Protein AF-A0A382TV33-F1 (afdb_monomer_lite)

pLDDT: mean 89.03, std 8.31, range [57.56, 96.31]

Secondary structure (DSSP, 8-state):
--HHHHHHHTT-PPPTTT--SSPP----S---B-TTS-BSS---

Organism: NCBI:txid408172

Foldseek 3Di:
DDPVVCVVPPPQQQDPVPRHSGDDDPPDPDADADPVRHGPDDDD

InterPro domains:
  IPR015421 Pyridoxal phosphate-dependent transferase, major domain [G3DSA:3.40.640.10] (1-44)

Radius of gyration: 14.55 Å; chains: 1; bounding box: 32×16×34 Å

Sequence (44 aa):
MKLETILVRAGAEPDPSTGALSPPIHLSTTYEHTPDGSPTHEHI

Structure (mmCIF, N/CA/C/O backbone):
data_AF-A0A382TV33-F1
#
_entry.id   AF-A0A382TV33-F1
#
loop_
_atom_site.group_PDB
_atom_site.id
_atom_site.type_symbol
_atom_site.label_atom_id
_atom_site.label_alt_id
_atom_site.label_comp_id
_atom_site.label_asym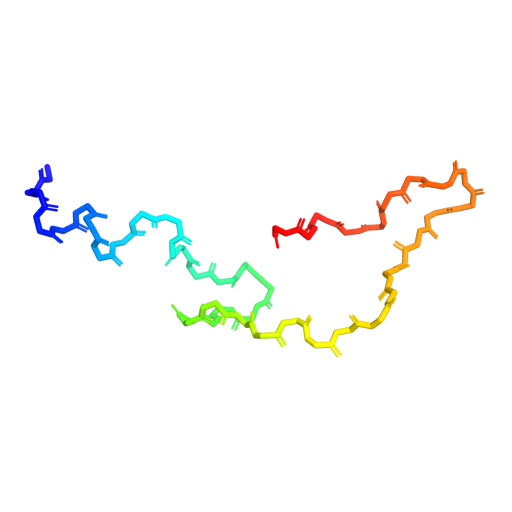_id
_atom_site.label_entity_id
_atom_site.label_seq_id
_atom_site.pdbx_PDB_ins_code
_atom_site.Cartn_x
_atom_site.Cartn_y
_atom_site.Cartn_z
_atom_site.occupancy
_atom_site.B_iso_or_equiv
_atom_site.auth_seq_id
_atom_site.auth_comp_id
_atom_site.auth_asym_id
_atom_site.auth_atom_id
_atom_site.pdbx_PDB_model_num
ATOM 1 N N . MET A 1 1 ? -4.854 3.047 22.050 1.00 74.69 1 MET A N 1
ATOM 2 C CA . MET A 1 1 ? -5.348 2.191 20.947 1.00 74.69 1 MET A CA 1
ATOM 3 C C . MET A 1 1 ? -5.430 0.760 21.466 1.00 74.69 1 MET A C 1
ATOM 5 O O . MET A 1 1 ? -4.558 0.389 22.241 1.00 74.69 1 MET A O 1
ATOM 9 N N . LYS A 1 2 ? -6.488 0.000 21.154 1.00 95.19 2 LYS A N 1
ATOM 10 C CA . LYS A 1 2 ? -6.637 -1.393 21.624 1.00 95.19 2 LYS A CA 1
ATOM 11 C C . LYS A 1 2 ? -5.747 -2.330 20.797 1.00 95.19 2 LYS A C 1
ATOM 13 O O . LYS A 1 2 ? -5.469 -2.014 19.642 1.00 95.19 2 LYS A O 1
ATOM 18 N N . LEU A 1 3 ? -5.343 -3.474 21.358 1.00 96.25 3 LEU A N 1
ATOM 19 C CA . LEU A 1 3 ? -4.458 -4.440 20.684 1.00 96.25 3 LEU A CA 1
ATOM 20 C C . LEU A 1 3 ? -5.025 -4.911 19.336 1.00 96.25 3 LEU A C 1
ATOM 22 O O . LEU A 1 3 ? -4.317 -4.880 18.338 1.00 96.25 3 LEU A O 1
ATOM 26 N N . GLU A 1 4 ? -6.315 -5.252 19.288 1.00 96.31 4 GLU A N 1
ATOM 27 C CA . GLU A 1 4 ? -7.028 -5.620 18.052 1.00 96.31 4 GLU A CA 1
ATOM 28 C C . GLU A 1 4 ? -6.864 -4.568 16.941 1.00 96.31 4 GLU A C 1
ATOM 30 O O . GLU A 1 4 ? -6.660 -4.898 15.779 1.00 96.31 4 GLU A O 1
ATOM 35 N N . THR A 1 5 ? -6.884 -3.284 17.303 1.00 95.56 5 THR A N 1
ATOM 36 C C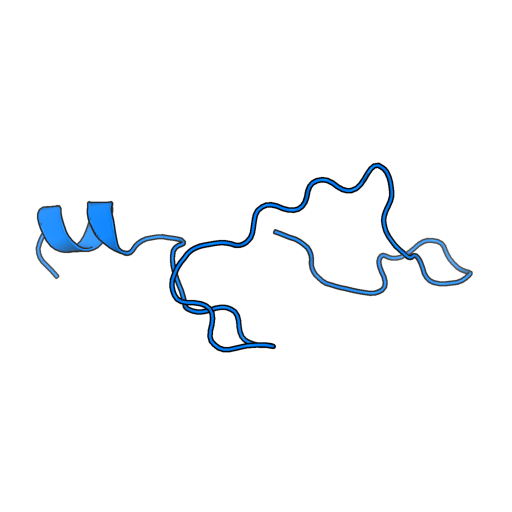A . THR A 1 5 ? -6.767 -2.183 16.347 1.00 95.56 5 THR A CA 1
ATOM 37 C C . THR A 1 5 ? -5.337 -2.054 15.833 1.00 95.56 5 THR A C 1
ATOM 39 O O . THR A 1 5 ? -5.140 -1.686 14.680 1.00 95.56 5 THR A O 1
ATOM 42 N N . ILE A 1 6 ? -4.340 -2.345 16.675 1.00 95.56 6 ILE A N 1
ATOM 43 C CA . ILE A 1 6 ? -2.921 -2.300 16.290 1.00 95.56 6 ILE A CA 1
ATOM 44 C C . ILE A 1 6 ? -2.638 -3.408 15.288 1.00 95.56 6 ILE A C 1
ATOM 46 O O . ILE A 1 6 ? -2.086 -3.130 14.231 1.00 95.56 6 ILE A O 1
ATOM 50 N N . LEU A 1 7 ? -3.095 -4.625 15.580 1.00 95.06 7 LEU A N 1
ATOM 51 C CA . LEU A 1 7 ? -2.876 -5.779 14.709 1.00 95.06 7 LEU A CA 1
ATOM 52 C C . LEU A 1 7 ? -3.458 -5.587 13.305 1.00 95.06 7 LEU A C 1
ATOM 54 O O . LEU A 1 7 ? -2.886 -6.085 12.346 1.00 95.06 7 LEU A O 1
ATOM 58 N N . VAL A 1 8 ? -4.573 -4.865 13.180 1.00 92.19 8 VAL A N 1
ATOM 59 C CA . VAL A 1 8 ? -5.217 -4.630 11.880 1.00 92.19 8 VAL A CA 1
ATOM 60 C C . VAL A 1 8 ? -4.603 -3.453 11.113 1.00 92.19 8 VAL A C 1
ATOM 62 O O . VAL A 1 8 ? -4.652 -3.451 9.890 1.00 92.19 8 VAL A O 1
ATOM 65 N N . ARG A 1 9 ? -4.068 -2.430 11.793 1.00 92.31 9 ARG A N 1
ATOM 66 C CA . ARG A 1 9 ? -3.650 -1.172 11.140 1.00 92.31 9 ARG A CA 1
ATOM 67 C C . ARG A 1 9 ? -2.145 -0.982 11.002 1.00 92.31 9 ARG A C 1
ATOM 69 O O . ARG A 1 9 ? -1.736 -0.164 10.188 1.00 92.31 9 ARG A O 1
ATOM 76 N N . ALA A 1 10 ? -1.336 -1.645 11.824 1.00 92.62 10 ALA A N 1
ATOM 77 C CA . ALA A 1 10 ? 0.105 -1.426 11.823 1.00 92.62 10 ALA A CA 1
ATOM 78 C C . ALA A 1 10 ? 0.712 -1.807 10.463 1.00 92.62 10 ALA A C 1
ATOM 80 O O . ALA A 1 10 ? 0.562 -2.947 10.028 1.00 92.62 10 ALA A O 1
ATOM 81 N N . GLY A 1 11 ? 1.392 -0.856 9.815 1.00 87.19 11 GLY A N 1
ATOM 82 C CA . GLY A 1 11 ? 2.023 -1.061 8.509 1.00 87.19 11 GLY A CA 1
ATOM 83 C C . GLY A 1 11 ? 1.042 -1.107 7.335 1.00 87.19 11 GLY A C 1
ATOM 84 O O . GLY A 1 11 ? 1.420 -1.537 6.251 1.00 87.19 11 GLY A O 1
ATOM 85 N N . ALA A 1 12 ? -0.212 -0.699 7.546 1.00 89.75 12 ALA A N 1
ATOM 86 C CA . ALA A 1 12 ? -1.261 -0.649 6.528 1.00 89.75 12 ALA A CA 1
ATOM 87 C C . ALA A 1 12 ? -1.799 0.782 6.364 1.00 89.75 12 ALA A C 1
ATOM 89 O O . ALA A 1 12 ? -3.008 1.005 6.242 1.00 89.75 12 ALA A O 1
ATOM 90 N N . GLU A 1 13 ? -0.906 1.772 6.423 1.00 91.88 13 GLU A N 1
ATOM 91 C CA . GLU A 1 13 ? -1.248 3.135 6.039 1.00 91.88 13 GLU A CA 1
ATOM 92 C C . GLU A 1 13 ? -1.645 3.200 4.553 1.00 91.88 13 GLU A C 1
ATOM 94 O O . GLU A 1 13 ? -1.082 2.469 3.735 1.00 91.88 13 GLU A O 1
ATOM 99 N N . PRO A 1 14 ? -2.616 4.056 4.183 1.00 92.62 14 PRO A N 1
ATOM 100 C CA . PRO A 1 14 ? -2.995 4.220 2.787 1.00 92.62 14 PRO A CA 1
ATOM 101 C C . PRO A 1 14 ? -1.801 4.641 1.930 1.00 92.62 14 PRO A C 1
ATOM 103 O O . PRO A 1 14 ? -1.044 5.528 2.330 1.00 92.62 14 PRO A O 1
ATOM 106 N N . ASP A 1 15 ? -1.677 4.051 0.742 1.00 90.75 15 ASP A N 1
ATOM 107 C CA . ASP A 1 15 ? -0.622 4.407 -0.207 1.00 90.75 15 ASP A CA 1
ATOM 108 C C . ASP A 1 15 ? -0.658 5.920 -0.507 1.00 90.75 15 ASP A C 1
ATOM 110 O O . ASP A 1 15 ? -1.705 6.432 -0.917 1.00 90.75 15 ASP A O 1
ATOM 114 N N . PRO A 1 16 ? 0.450 6.660 -0.330 1.00 88.12 16 PRO A N 1
ATOM 115 C CA . PRO A 1 16 ? 0.446 8.116 -0.456 1.00 88.12 16 PRO A CA 1
ATOM 116 C C . PRO A 1 16 ? 0.242 8.604 -1.896 1.00 88.12 16 PRO A C 1
ATOM 118 O O . PRO A 1 16 ? -0.197 9.736 -2.095 1.00 88.12 16 PRO A O 1
ATOM 121 N N . SER A 1 17 ? 0.539 7.771 -2.899 1.00 90.06 17 SER A N 1
ATOM 122 C CA . SER A 1 17 ? 0.447 8.156 -4.312 1.00 90.06 17 SER A CA 1
ATOM 123 C C . SER A 1 17 ? -0.964 7.995 -4.885 1.00 90.06 17 SER A C 1
ATOM 125 O O . SER A 1 17 ? -1.371 8.757 -5.761 1.00 90.06 17 SER A O 1
ATOM 127 N N . THR A 1 18 ? -1.722 7.008 -4.404 1.00 91.94 18 THR A N 1
ATOM 128 C CA . THR A 1 18 ? -3.019 6.602 -4.974 1.00 91.94 18 THR A CA 1
ATOM 129 C C . THR A 1 18 ? -4.162 6.589 -3.961 1.00 91.94 18 THR A C 1
ATOM 131 O O . THR A 1 18 ? -5.329 6.569 -4.352 1.00 91.94 18 THR A O 1
ATOM 134 N N . GLY A 1 19 ? -3.856 6.591 -2.663 1.00 92.00 19 GLY A N 1
ATOM 135 C CA . GLY A 1 19 ? -4.829 6.405 -1.589 1.00 92.00 19 GLY A CA 1
ATOM 136 C C . GLY A 1 19 ? -5.308 4.959 -1.431 1.00 92.00 19 GLY A C 1
ATOM 137 O O . GLY A 1 19 ? -6.342 4.731 -0.799 1.00 92.00 19 GLY A O 1
ATOM 138 N N . ALA A 1 20 ? -4.606 3.978 -2.009 1.00 93.19 20 ALA A N 1
ATOM 139 C CA . ALA A 1 20 ? -4.969 2.572 -1.875 1.00 93.19 20 ALA A CA 1
ATOM 140 C C . ALA A 1 20 ? -4.965 2.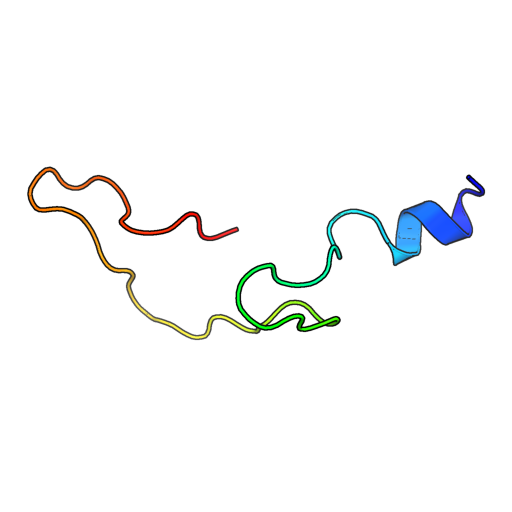146 -0.398 1.00 93.19 20 ALA A C 1
ATOM 142 O O . ALA A 1 20 ? -3.965 2.283 0.299 1.00 93.19 20 ALA A O 1
ATOM 143 N N . LEU A 1 21 ? -6.097 1.619 0.077 1.00 91.88 21 LEU A N 1
ATOM 144 C CA . LEU A 1 21 ? -6.258 1.178 1.469 1.00 91.88 21 LEU A CA 1
ATOM 145 C C . LEU A 1 21 ? -5.652 -0.204 1.734 1.00 91.88 21 LEU A C 1
ATOM 147 O O . LEU A 1 21 ? -5.324 -0.527 2.870 1.00 91.88 21 LEU A O 1
ATOM 151 N N . SER A 1 22 ? -5.564 -1.035 0.696 1.00 91.31 22 SER A N 1
ATOM 152 C CA . SER A 1 22 ? -4.859 -2.312 0.749 1.00 91.31 22 SER A CA 1
ATOM 153 C C . SER A 1 22 ? -3.464 -2.117 0.165 1.00 91.31 22 SER A C 1
ATOM 155 O O . SER A 1 22 ? -3.376 -1.513 -0.909 1.00 91.31 22 SER A O 1
ATOM 157 N N . PRO A 1 23 ? -2.408 -2.675 0.786 1.00 88.69 23 PRO A N 1
ATOM 158 C CA . PRO A 1 23 ? -1.071 -2.663 0.209 1.00 88.69 23 PRO A CA 1
ATOM 159 C C . PRO A 1 23 ? -1.086 -3.221 -1.224 1.00 88.69 23 PRO A C 1
ATOM 161 O O . PRO A 1 23 ? -1.652 -4.303 -1.442 1.00 88.69 23 PRO A O 1
ATOM 164 N N . PRO A 1 24 ? -0.520 -2.503 -2.210 1.00 89.12 24 PRO A N 1
ATOM 165 C CA . PRO A 1 24 ? -0.405 -3.003 -3.573 1.00 89.12 24 PRO A CA 1
ATOM 166 C C . PRO A 1 24 ? 0.483 -4.251 -3.645 1.00 89.12 24 PRO A C 1
ATOM 168 O O . PRO A 1 24 ? 1.434 -4.408 -2.884 1.00 89.12 24 PRO A O 1
ATOM 171 N N . ILE A 1 25 ? 0.207 -5.136 -4.605 1.00 91.56 25 ILE A N 1
ATOM 172 C CA . ILE A 1 25 ? 1.079 -6.283 -4.881 1.00 91.56 25 ILE A CA 1
ATOM 173 C C . ILE A 1 25 ? 2.085 -5.872 -5.960 1.00 91.56 25 ILE A C 1
ATOM 175 O O . ILE A 1 25 ? 1.757 -5.839 -7.148 1.00 91.56 25 ILE A O 1
ATOM 179 N N . HIS A 1 26 ? 3.318 -5.576 -5.556 1.00 91.19 26 HIS A N 1
ATOM 180 C CA . HIS A 1 26 ? 4.404 -5.210 -6.467 1.00 91.19 26 HIS A CA 1
ATOM 181 C C . HIS A 1 26 ? 5.031 -6.451 -7.129 1.00 91.19 26 HIS A C 1
ATOM 183 O O . HIS A 1 26 ? 6.121 -6.887 -6.771 1.00 91.19 26 HIS A O 1
ATOM 189 N N . LEU A 1 27 ? 4.343 -7.034 -8.118 1.00 93.19 27 LEU A N 1
ATOM 190 C CA . LEU A 1 27 ? 4.844 -8.167 -8.920 1.00 93.19 27 LEU A CA 1
ATOM 191 C C . LEU A 1 27 ? 5.832 -7.728 -10.015 1.00 93.19 27 LEU A C 1
ATOM 193 O O . LEU A 1 27 ? 5.698 -8.094 -11.183 1.00 93.19 27 LEU A O 1
ATOM 197 N N . SER A 1 28 ? 6.819 -6.928 -9.635 1.00 92.31 28 SER A N 1
ATOM 198 C CA . SER A 1 28 ? 7.872 -6.447 -10.526 1.00 92.31 28 SER A CA 1
ATOM 199 C C . SER A 1 28 ? 9.128 -7.304 -10.387 1.00 92.31 28 SER A C 1
ATOM 201 O O . SER A 1 28 ? 9.425 -7.836 -9.321 1.00 92.31 28 SER A O 1
ATOM 203 N N . THR A 1 29 ? 9.902 -7.422 -11.465 1.00 93.50 29 THR A N 1
ATOM 204 C CA . THR A 1 29 ? 11.198 -8.126 -11.451 1.00 93.50 29 THR A CA 1
ATOM 205 C C . THR A 1 29 ? 12.386 -7.189 -11.224 1.00 93.50 29 THR A C 1
ATOM 207 O O . THR A 1 29 ? 13.504 -7.657 -11.030 1.00 93.50 29 THR A O 1
ATOM 210 N N . THR A 1 30 ? 12.176 -5.872 -11.300 1.00 91.31 30 THR A N 1
ATOM 211 C CA . THR A 1 30 ? 13.199 -4.835 -11.115 1.00 91.31 30 THR A CA 1
ATOM 212 C C . THR A 1 30 ? 12.548 -3.500 -10.732 1.00 91.31 30 THR A C 1
ATOM 214 O O . THR A 1 30 ? 11.331 -3.353 -10.870 1.00 91.31 30 THR A O 1
ATOM 217 N N . TYR A 1 31 ? 13.360 -2.547 -10.276 1.00 91.75 31 TYR A N 1
ATOM 218 C CA . TYR A 1 31 ? 12.960 -1.195 -9.886 1.00 91.75 31 TYR A CA 1
ATOM 219 C C . TYR A 1 31 ? 13.859 -0.158 -10.564 1.00 91.75 31 TYR A C 1
ATOM 221 O O . TYR A 1 31 ? 14.964 -0.473 -11.007 1.00 91.75 31 TYR A O 1
ATOM 229 N N . GLU A 1 32 ? 13.369 1.073 -10.681 1.00 92.31 32 GLU A N 1
ATOM 230 C CA . GLU A 1 32 ? 14.139 2.166 -11.272 1.00 92.31 32 GLU A CA 1
ATOM 231 C C . GLU A 1 32 ? 15.184 2.703 -10.285 1.00 92.31 32 GLU A C 1
ATOM 233 O O . GLU A 1 32 ? 14.925 2.837 -9.085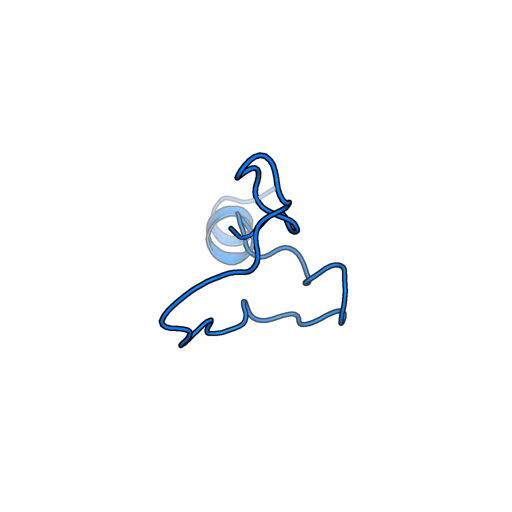 1.00 92.31 32 GLU A O 1
ATOM 238 N N . HIS A 1 33 ? 16.359 3.031 -10.819 1.00 91.44 33 HIS A N 1
ATOM 239 C CA . HIS A 1 33 ? 17.4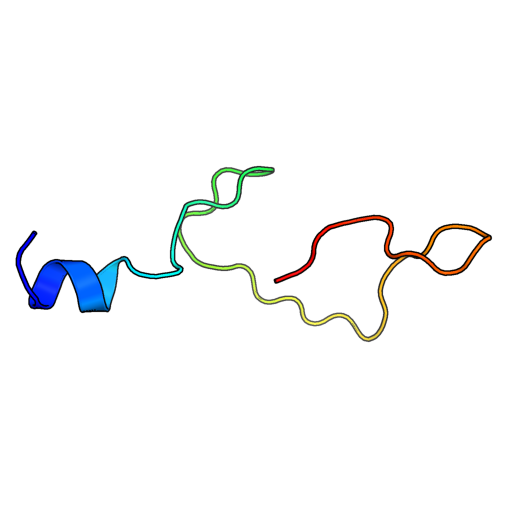61 3.630 -10.081 1.00 91.44 33 HIS A CA 1
ATOM 240 C C . HIS A 1 33 ? 17.930 4.908 -10.771 1.00 91.44 33 HIS A C 1
ATOM 242 O O . HIS A 1 33 ? 17.879 5.032 -12.000 1.00 91.44 33 HIS A O 1
ATOM 248 N N . THR A 1 34 ? 18.464 5.831 -9.981 1.00 93.25 34 THR A N 1
ATOM 249 C CA . THR A 1 34 ? 19.213 6.977 -10.482 1.00 93.25 34 THR A CA 1
ATOM 250 C C . THR A 1 34 ? 20.515 6.515 -11.164 1.00 93.25 34 THR A C 1
ATOM 252 O O . THR A 1 34 ? 20.959 5.377 -10.975 1.00 93.25 34 THR A O 1
ATOM 255 N N . PRO A 1 35 ? 21.192 7.386 -11.937 1.00 92.25 35 PRO A N 1
ATOM 256 C CA . PRO A 1 35 ? 22.459 7.040 -12.591 1.00 92.25 35 PRO A CA 1
ATOM 257 C C . PRO A 1 35 ? 23.583 6.624 -11.627 1.00 92.25 35 PRO A C 1
ATOM 259 O O . PRO A 1 35 ? 24.477 5.875 -12.012 1.00 92.25 35 PRO A O 1
ATOM 262 N N . ASP A 1 36 ? 23.547 7.113 -10.387 1.00 93.19 36 ASP A N 1
ATOM 263 C CA . ASP A 1 36 ? 24.457 6.744 -9.295 1.00 93.19 36 ASP A CA 1
ATOM 264 C C . ASP A 1 36 ? 24.047 5.453 -8.558 1.00 93.19 36 ASP A C 1
ATOM 266 O O . ASP A 1 36 ? 24.785 4.975 -7.697 1.00 93.19 36 ASP A O 1
ATOM 270 N N . GLY A 1 37 ? 22.909 4.856 -8.924 1.00 85.88 37 GLY A N 1
ATOM 271 C CA . GLY A 1 37 ? 22.423 3.581 -8.400 1.00 85.88 37 GLY A CA 1
ATOM 272 C C . GLY A 1 37 ? 21.530 3.695 -7.163 1.00 85.88 37 GLY A C 1
ATOM 273 O O . GLY A 1 37 ? 21.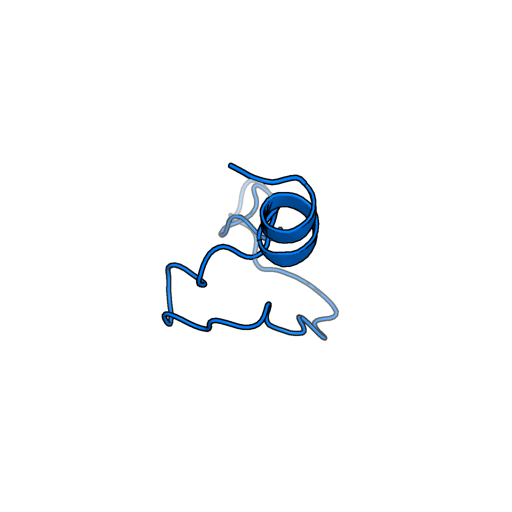080 2.665 -6.654 1.00 85.88 37 GLY A O 1
ATOM 274 N N . SER A 1 38 ? 21.235 4.906 -6.676 1.00 90.12 38 SER A N 1
ATOM 275 C CA . SER A 1 38 ? 20.243 5.082 -5.611 1.00 90.12 38 SER A CA 1
ATOM 276 C C . SER A 1 38 ? 18.825 4.789 -6.131 1.00 90.12 38 SER A C 1
ATOM 278 O O . SER A 1 38 ? 18.559 4.941 -7.323 1.00 90.12 38 SER A O 1
ATOM 280 N N . PRO A 1 39 ? 17.909 4.265 -5.296 1.00 86.88 39 PRO A N 1
ATOM 281 C CA . PRO A 1 39 ? 16.547 3.976 -5.739 1.00 86.88 39 PRO A CA 1
ATOM 282 C C . PRO A 1 39 ? 15.809 5.277 -6.071 1.00 86.88 39 PRO A C 1
ATOM 284 O O . PRO A 1 39 ? 15.905 6.245 -5.317 1.00 86.88 39 PRO A O 1
ATOM 287 N N . THR A 1 40 ? 15.046 5.303 -7.170 1.00 86.50 40 THR A N 1
ATOM 288 C CA . THR A 1 40 ? 14.269 6.507 -7.519 1.00 86.50 40 THR A CA 1
ATOM 289 C C . THR A 1 40 ? 13.083 6.722 -6.572 1.00 86.50 40 THR A C 1
ATOM 291 O O . THR A 1 40 ? 12.696 7.860 -6.313 1.00 86.50 40 THR A O 1
ATOM 294 N N . HIS A 1 41 ? 12.508 5.640 -6.040 1.00 80.25 41 HIS A N 1
ATOM 295 C CA . HIS A 1 41 ? 11.343 5.677 -5.158 1.00 80.25 41 HIS A CA 1
ATOM 296 C C . HIS A 1 41 ? 11.596 4.867 -3.886 1.00 80.25 41 HIS A C 1
ATOM 298 O O . HIS A 1 41 ? 12.288 3.846 -3.906 1.00 80.25 41 HIS A O 1
ATOM 304 N N . GLU A 1 42 ? 10.995 5.300 -2.780 1.00 65.56 42 GLU A N 1
ATOM 305 C CA . GLU A 1 42 ? 10.897 4.498 -1.565 1.00 65.56 42 GLU A CA 1
ATOM 306 C C . GLU A 1 42 ? 9.892 3.360 -1.801 1.00 65.56 42 GLU A C 1
ATOM 308 O O . GLU A 1 42 ? 8.679 3.554 -1.820 1.00 65.56 42 GLU A O 1
ATOM 313 N N . HIS A 1 43 ? 10.399 2.162 -2.076 1.00 62.88 43 HIS A N 1
ATOM 314 C CA . HIS A 1 43 ? 9.588 0.949 -2.107 1.00 62.88 43 HIS A CA 1
ATOM 315 C C . HIS A 1 43 ? 9.692 0.271 -0.735 1.00 62.88 43 HIS A C 1
ATOM 317 O O . HIS A 1 43 ? 10.804 0.033 -0.259 1.00 62.88 43 HIS A O 1
ATOM 323 N N . ILE A 1 44 ? 8.545 0.014 -0.097 1.00 57.56 44 ILE A N 1
ATOM 324 C CA . ILE A 1 44 ? 8.424 -0.789 1.134 1.00 57.56 44 ILE A CA 1
ATOM 325 C C . ILE A 1 44 ? 8.378 -2.284 0.826 1.00 57.56 44 ILE A C 1
ATOM 327 O O . ILE A 1 44 ? 7.736 -2.664 -0.180 1.00 57.56 44 ILE A O 1
#